Protein AF-A0A496QNQ7-F1 (afdb_monomer)

Secondary structure (DSSP, 8-state):
--TT-SSHHHHHHHHHHHHHHHHHHHHTT--SEEE-----SSTT--HHHHHHHHHHHHHHHHHHHHHHT--EEEPPPPS-TT---SSGGG--

Solvent-accessible surface area (backbone atoms only — not comparable to full-atom values): 5209 Å² total; per-residue (Å²): 127,27,47,34,33,82,52,58,70,54,14,54,52,28,48,52,51,49,53,53,49,46,46,53,29,38,78,70,71,47,70,69,44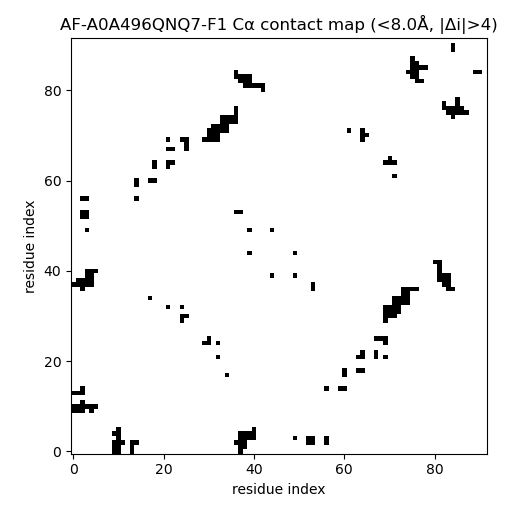,76,42,79,69,31,41,51,79,43,94,81,57,62,67,65,64,42,49,54,38,41,53,56,44,48,55,55,49,49,57,47,24,59,74,48,73,35,51,77,43,73,44,72,32,65,97,50,94,40,52,46,47,57,47,78,85,70,65,127

Mean predicted aligned error: 3.59 Å

Sequence (92 aa):
MNITSINSRIREESIRQIKESLLVAADLGADPVVVHSGCLSSSRGDSEIYWQMLEEAFQIIDNTAETAGVRVGVEAMEKRKKELFVFPEEIK

Foldseek 3Di:
DACQDPPVVVNVVLLVVLLVVLLVCLVVVHAAAEDEQGWDPDLPDDPVSSVVSSVVSVVSNCVSNVVSVHHYDYDQDDPDRGGPNVDPVSPD

Structure (mmCIF, N/CA/C/O backbone):
data_AF-A0A496QNQ7-F1
#
_entry.id   AF-A0A496QNQ7-F1
#
loop_
_atom_site.group_PDB
_atom_site.id
_atom_site.type_symbol
_atom_site.label_atom_id
_atom_site.label_alt_id
_atom_site.label_comp_id
_atom_site.label_asym_id
_atom_site.label_entity_id
_atom_site.label_seq_id
_atom_site.pdbx_PDB_ins_code
_atom_site.Cartn_x
_atom_site.Cartn_y
_atom_site.Cartn_z
_atom_site.occupancy
_atom_site.B_iso_or_equiv
_atom_site.auth_seq_id
_atom_site.auth_comp_id
_atom_site.auth_asym_id
_atom_site.auth_atom_id
_atom_site.pdbx_PDB_model_num
ATOM 1 N N . MET A 1 1 ? -4.942 6.102 -7.777 1.00 80.81 1 MET A N 1
ATOM 2 C CA . MET A 1 1 ? -4.101 6.090 -6.566 1.00 80.81 1 MET A CA 1
ATOM 3 C C . MET A 1 1 ? -2.843 5.300 -6.897 1.00 80.81 1 MET A C 1
ATOM 5 O O . MET A 1 1 ? -2.978 4.276 -7.549 1.00 80.81 1 MET A O 1
ATOM 9 N N . ASN A 1 2 ? -1.646 5.791 -6.578 1.00 91.88 2 ASN A N 1
ATOM 10 C CA . ASN A 1 2 ? -0.400 5.049 -6.786 1.00 91.88 2 ASN A CA 1
ATOM 11 C C . ASN A 1 2 ? 0.626 5.402 -5.694 1.00 91.88 2 ASN A C 1
ATOM 13 O O . ASN A 1 2 ? 1.266 6.456 -5.755 1.00 91.88 2 ASN A O 1
ATOM 17 N N . ILE A 1 3 ? 0.782 4.505 -4.716 1.00 93.81 3 ILE A N 1
ATOM 18 C CA . ILE A 1 3 ? 1.688 4.647 -3.561 1.00 93.81 3 ILE A CA 1
ATOM 19 C C . ILE A 1 3 ? 3.176 4.582 -3.924 1.00 93.81 3 ILE A C 1
ATOM 21 O O . ILE A 1 3 ? 4.031 4.912 -3.114 1.00 93.81 3 ILE A O 1
ATOM 25 N N . THR A 1 4 ? 3.493 4.229 -5.162 1.00 93.56 4 THR A N 1
ATOM 26 C CA . THR A 1 4 ? 4.858 4.111 -5.687 1.00 93.56 4 THR A CA 1
ATOM 27 C C . THR A 1 4 ? 5.064 4.980 -6.929 1.00 93.56 4 THR A C 1
ATOM 29 O O . THR A 1 4 ? 5.966 4.780 -7.745 1.00 93.56 4 THR A O 1
ATOM 32 N N . SER A 1 5 ? 4.220 6.003 -7.087 1.00 93.12 5 SER A N 1
ATOM 33 C CA . SER A 1 5 ? 4.400 7.024 -8.114 1.00 93.12 5 SER A CA 1
ATOM 34 C C . SER A 1 5 ? 5.749 7.733 -7.953 1.00 93.12 5 SER A C 1
ATOM 36 O O . SER A 1 5 ? 6.081 8.184 -6.859 1.00 93.12 5 SER A O 1
ATOM 38 N N . ILE A 1 6 ? 6.476 7.941 -9.058 1.00 92.25 6 ILE A N 1
ATOM 39 C CA . ILE A 1 6 ? 7.708 8.756 -9.078 1.00 92.25 6 ILE A CA 1
ATOM 40 C C . ILE A 1 6 ? 7.397 10.217 -8.707 1.00 92.25 6 ILE A C 1
ATOM 42 O O . ILE A 1 6 ? 8.205 10.894 -8.075 1.00 92.25 6 ILE A O 1
ATOM 46 N N . ASN A 1 7 ? 6.202 10.704 -9.054 1.00 93.75 7 ASN A N 1
ATOM 47 C CA . ASN A 1 7 ? 5.722 12.000 -8.589 1.00 93.75 7 ASN A CA 1
ATOM 48 C C . ASN A 1 7 ? 5.342 11.901 -7.104 1.00 93.75 7 ASN A C 1
ATOM 50 O O . ASN A 1 7 ? 4.356 11.234 -6.769 1.00 93.75 7 ASN A O 1
ATOM 54 N N . SER A 1 8 ? 6.104 12.587 -6.247 1.00 94.31 8 SER A N 1
ATOM 55 C CA . SER A 1 8 ? 5.933 12.541 -4.792 1.00 94.31 8 SER A CA 1
ATOM 56 C C . SER A 1 8 ? 4.560 13.027 -4.338 1.00 94.31 8 SER A C 1
ATOM 58 O O . SER A 1 8 ? 3.972 12.402 -3.469 1.00 94.31 8 SER A O 1
ATOM 60 N N . ARG A 1 9 ? 3.975 14.041 -4.992 1.00 96.62 9 ARG A N 1
ATOM 61 C CA . ARG A 1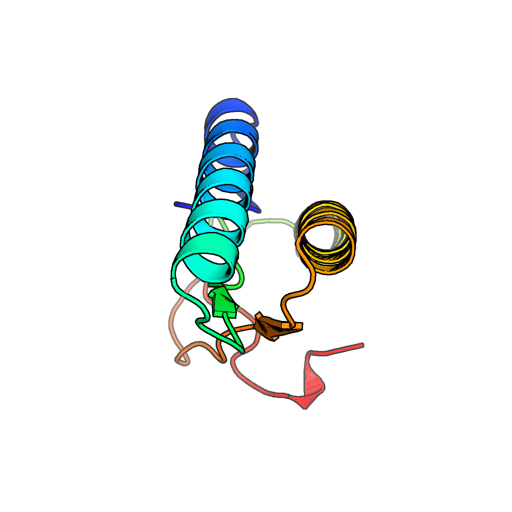 9 ? 2.642 14.553 -4.627 1.00 96.62 9 ARG A CA 1
ATOM 62 C C . ARG A 1 9 ? 1.549 13.507 -4.827 1.00 96.62 9 ARG A C 1
ATOM 64 O O . ARG A 1 9 ? 0.644 13.403 -4.011 1.00 96.62 9 ARG A O 1
ATOM 71 N N . ILE A 1 10 ? 1.637 12.718 -5.902 1.00 95.81 10 ILE A N 1
ATOM 72 C CA . ILE A 1 10 ? 0.694 11.613 -6.144 1.00 95.81 10 ILE A CA 1
ATOM 73 C C . ILE A 1 10 ? 0.878 10.528 -5.084 1.00 95.81 10 ILE A C 1
ATOM 75 O O . ILE A 1 10 ? -0.113 9.988 -4.596 1.00 95.81 10 ILE A O 1
ATOM 79 N N . ARG A 1 11 ? 2.127 10.216 -4.727 1.00 95.12 11 ARG A N 1
ATOM 80 C CA . ARG A 1 11 ? 2.453 9.214 -3.710 1.00 95.12 11 ARG A CA 1
ATOM 81 C C . ARG A 1 11 ? 1.945 9.624 -2.326 1.00 95.12 11 ARG A C 1
ATOM 83 O O . ARG A 1 11 ? 1.217 8.862 -1.703 1.00 95.12 11 ARG A O 1
ATOM 90 N N . GLU A 1 12 ? 2.267 10.836 -1.888 1.00 96.69 12 GLU A N 1
ATOM 91 C CA . GLU A 1 12 ? 1.832 11.417 -0.613 1.00 96.69 12 GLU A CA 1
ATOM 92 C C . GLU A 1 12 ? 0.305 11.439 -0.499 1.00 96.69 12 GLU A C 1
ATOM 94 O O . GLU A 1 12 ? -0.248 10.967 0.493 1.00 96.69 12 GLU A O 1
ATOM 99 N N . GLU A 1 13 ? -0.386 11.908 -1.541 1.00 97.94 13 GLU A N 1
ATOM 100 C CA . GLU A 1 13 ? -1.849 11.945 -1.561 1.00 97.94 13 GLU A CA 1
ATOM 101 C C . GLU A 1 13 ? -2.462 10.539 -1.573 1.00 97.94 13 GLU A C 1
ATOM 103 O O . GLU A 1 13 ? -3.456 10.288 -0.896 1.00 97.94 13 GLU A O 1
ATOM 108 N N . SER A 1 14 ? -1.843 9.594 -2.286 1.00 97.25 14 SER A N 1
ATOM 109 C CA . SER A 1 14 ? -2.284 8.195 -2.294 1.00 97.25 14 SER A CA 1
ATOM 110 C C . SER A 1 14 ? -2.189 7.569 -0.905 1.00 97.25 14 SER A C 1
ATOM 112 O O . SER A 1 14 ? -3.139 6.944 -0.446 1.00 97.25 14 SER A O 1
ATOM 114 N N . ILE A 1 15 ? -1.073 7.789 -0.206 1.00 97.31 15 ILE A N 1
ATOM 115 C CA . ILE A 1 15 ? -0.884 7.311 1.167 1.00 97.31 15 ILE A CA 1
ATOM 116 C C . ILE A 1 15 ? -1.886 7.990 2.110 1.00 97.31 15 ILE A C 1
ATOM 118 O O . ILE A 1 15 ? -2.498 7.307 2.927 1.00 97.31 15 ILE A O 1
ATOM 122 N N . ARG A 1 16 ? -2.107 9.307 1.987 1.00 98.00 16 ARG A N 1
ATOM 123 C CA . ARG A 1 16 ? -3.093 10.041 2.801 1.00 98.00 16 ARG A CA 1
ATOM 124 C C . ARG A 1 16 ? -4.495 9.437 2.670 1.00 98.00 16 ARG A C 1
ATOM 126 O O . ARG A 1 16 ? -5.135 9.184 3.686 1.00 98.00 16 ARG A O 1
ATOM 133 N N . GLN A 1 17 ? -4.939 9.154 1.445 1.00 97.62 17 GLN A N 1
ATOM 134 C CA . GLN A 1 17 ? -6.254 8.558 1.183 1.00 97.62 17 GLN A CA 1
ATOM 135 C C . GLN A 1 17 ? -6.376 7.128 1.731 1.00 97.62 17 GLN A C 1
ATOM 137 O O . GLN A 1 17 ? -7.432 6.765 2.249 1.00 97.62 17 GLN A O 1
ATOM 142 N N . ILE A 1 18 ? -5.308 6.322 1.672 1.00 97.31 18 ILE A N 1
ATOM 143 C CA . ILE A 1 18 ? -5.303 4.985 2.290 1.00 97.31 18 ILE A CA 1
ATOM 144 C C . ILE A 1 18 ? -5.443 5.099 3.805 1.00 97.31 18 ILE A C 1
ATOM 146 O O . ILE A 1 18 ? -6.281 4.413 4.378 1.00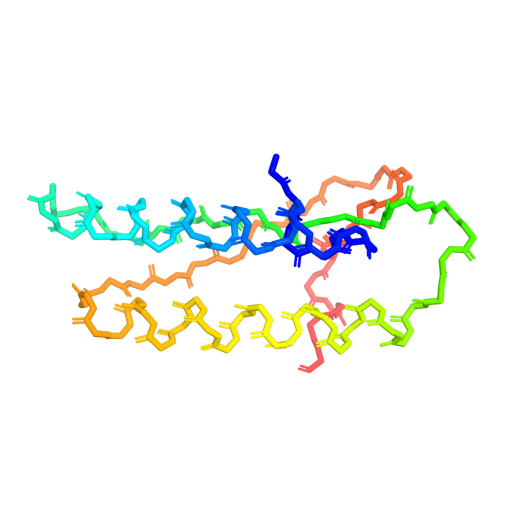 97.31 18 ILE A O 1
ATOM 150 N N . LYS A 1 19 ? -4.690 5.997 4.453 1.00 97.94 19 LYS A N 1
ATOM 151 C CA . LYS A 1 19 ? -4.799 6.218 5.904 1.00 97.94 19 LYS A CA 1
ATOM 152 C C . LYS A 1 19 ? -6.223 6.577 6.319 1.00 97.94 19 LYS A C 1
ATOM 154 O O . LYS A 1 19 ? -6.749 5.986 7.252 1.00 97.94 19 LYS A O 1
ATOM 159 N N . GLU A 1 20 ? -6.860 7.500 5.600 1.00 97.94 20 GLU A N 1
ATOM 160 C CA . GLU A 1 20 ? -8.262 7.858 5.848 1.00 97.94 20 GLU A CA 1
ATOM 161 C C . GLU A 1 20 ? -9.201 6.668 5.640 1.00 97.94 20 GLU A C 1
ATOM 163 O O . GLU A 1 20 ? -10.101 6.449 6.445 1.00 97.94 20 GLU A O 1
ATOM 168 N N . SER A 1 21 ? -8.956 5.857 4.610 1.00 97.31 21 SER A N 1
ATOM 169 C CA . SER A 1 21 ? -9.753 4.657 4.338 1.00 97.31 21 SER A CA 1
ATOM 170 C C . SER A 1 21 ? -9.627 3.608 5.448 1.00 97.31 21 SER A C 1
ATOM 172 O O . SER A 1 21 ? -10.623 2.975 5.782 1.00 97.31 21 SER A O 1
ATOM 174 N N . LEU A 1 22 ? -8.443 3.443 6.049 1.00 98.12 22 LEU A N 1
ATOM 175 C CA . LEU A 1 22 ? -8.235 2.539 7.188 1.00 98.12 22 LEU A CA 1
ATOM 176 C C . LEU A 1 22 ? -9.010 2.993 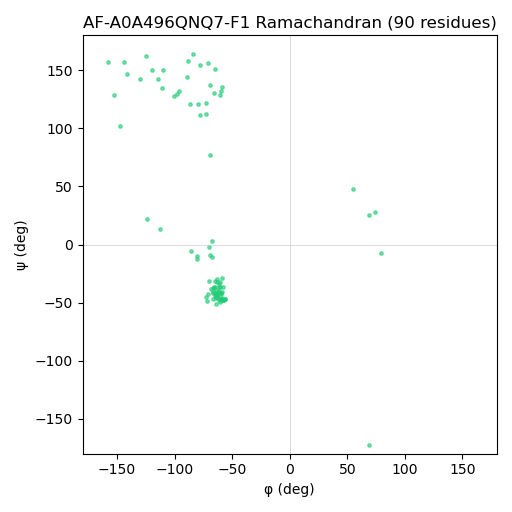8.428 1.00 98.12 22 LEU A C 1
ATOM 178 O O . LEU A 1 22 ? -9.627 2.168 9.093 1.00 98.12 22 LEU A O 1
ATOM 182 N N . LEU A 1 23 ? -9.018 4.299 8.711 1.00 97.94 23 LEU A N 1
ATOM 183 C CA . LEU A 1 23 ? -9.788 4.857 9.826 1.00 97.94 23 LEU A CA 1
ATOM 184 C C . LEU A 1 23 ? -11.293 4.669 9.609 1.00 97.94 23 LEU A C 1
ATOM 186 O O . LEU A 1 23 ? -11.993 4.204 10.501 1.00 97.94 23 LEU A O 1
ATOM 190 N N . VAL A 1 24 ? -11.780 4.944 8.396 1.00 98.25 24 VAL A N 1
ATOM 191 C CA . VAL A 1 24 ? -13.185 4.702 8.036 1.00 98.25 24 VAL A CA 1
ATOM 192 C C . VAL A 1 24 ? -13.533 3.214 8.136 1.00 98.25 24 VAL A C 1
ATOM 194 O O . VAL A 1 24 ? -14.608 2.869 8.618 1.00 98.25 24 VAL A O 1
ATOM 197 N N . ALA A 1 25 ? -12.644 2.318 7.703 1.00 98.06 25 ALA A N 1
ATOM 198 C CA . ALA A 1 25 ? -12.858 0.880 7.830 1.00 98.06 25 ALA A CA 1
ATOM 199 C C . ALA A 1 25 ? -12.967 0.448 9.300 1.00 98.06 25 ALA A C 1
ATOM 201 O O . ALA A 1 25 ? -13.877 -0.309 9.634 1.00 98.06 25 ALA A O 1
ATOM 202 N N . ALA A 1 26 ? -12.107 0.980 10.174 1.00 98.00 26 ALA A N 1
ATOM 203 C CA . ALA A 1 26 ? -12.170 0.736 11.613 1.00 98.00 26 ALA A CA 1
ATOM 204 C C . ALA A 1 26 ? -13.506 1.207 12.214 1.00 98.00 26 ALA A C 1
ATOM 206 O O . ALA A 1 26 ? -14.171 0.432 12.902 1.00 98.00 26 ALA A O 1
ATOM 207 N N . ASP A 1 27 ? -13.951 2.424 11.879 1.00 98.25 27 ASP A N 1
ATOM 208 C CA . ASP A 1 27 ? -15.236 2.979 12.335 1.00 98.25 27 ASP A CA 1
ATOM 209 C C . ASP A 1 27 ? -16.439 2.131 11.885 1.00 98.25 27 ASP A C 1
ATOM 211 O O . ASP A 1 27 ? -17.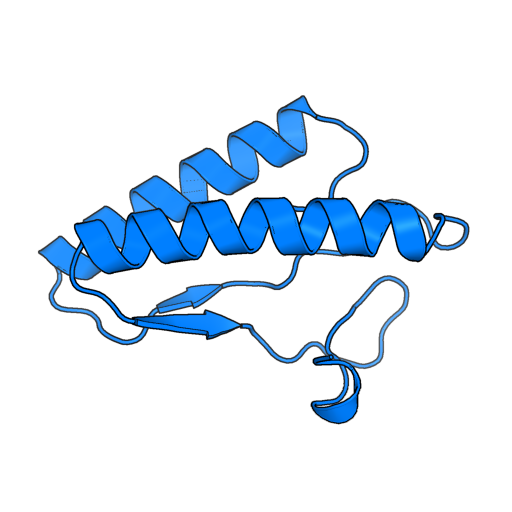450 2.037 12.583 1.00 98.25 27 ASP A O 1
ATOM 215 N N . LEU A 1 28 ? -16.332 1.491 10.718 1.00 98.19 28 LEU A N 1
ATOM 216 C CA . LEU A 1 28 ? -17.356 0.602 10.167 1.00 98.19 28 LEU A CA 1
ATOM 217 C C . LEU A 1 28 ? -17.245 -0.850 10.665 1.00 98.19 28 LEU A C 1
ATOM 219 O O . LEU A 1 28 ? -18.109 -1.665 10.336 1.00 98.19 28 LEU A O 1
ATOM 223 N N . GLY A 1 29 ? -16.206 -1.197 11.431 1.00 97.44 29 GLY A N 1
ATOM 224 C CA . GLY A 1 29 ? -15.929 -2.570 11.860 1.00 97.44 29 GLY A CA 1
ATOM 225 C C . GLY A 1 29 ? -15.499 -3.506 10.722 1.00 97.44 29 GLY A C 1
ATOM 226 O O . GLY A 1 29 ? -15.719 -4.715 10.806 1.00 97.44 29 GLY A O 1
ATOM 227 N N . ALA A 1 30 ? -14.930 -2.965 9.642 1.00 97.31 30 ALA A N 1
ATOM 228 C CA . ALA A 1 30 ? -14.444 -3.732 8.501 1.00 97.31 30 ALA A CA 1
ATOM 229 C C . ALA A 1 30 ? -12.994 -4.205 8.718 1.00 97.31 30 ALA A C 1
ATOM 231 O O . ALA A 1 30 ? -12.083 -3.394 8.866 1.00 97.31 30 ALA A O 1
ATOM 232 N N . ASP A 1 31 ? -12.782 -5.525 8.690 1.00 95.50 31 ASP A N 1
ATOM 233 C CA . ASP A 1 31 ? -11.471 -6.170 8.835 1.00 95.50 31 ASP A CA 1
ATOM 234 C C . ASP A 1 31 ? -11.456 -7.532 8.097 1.00 95.50 31 ASP A C 1
ATOM 236 O O . ASP A 1 31 ? -12.343 -8.358 8.345 1.00 95.50 31 ASP A O 1
ATOM 240 N N . PRO A 1 32 ? -10.478 -7.823 7.212 1.00 94.88 32 PRO A N 1
ATOM 241 C CA . PRO A 1 32 ? -9.322 -6.999 6.837 1.00 94.88 32 PRO A CA 1
ATOM 242 C C . PRO A 1 32 ? -9.627 -5.965 5.741 1.00 94.88 32 PRO A C 1
ATOM 244 O O . PRO A 1 32 ? -10.598 -6.089 4.993 1.00 94.88 32 PRO A O 1
ATOM 247 N N . VAL A 1 33 ? -8.737 -4.981 5.595 1.00 97.12 33 VAL A N 1
ATOM 248 C CA . VAL A 1 33 ? -8.733 -4.016 4.485 1.00 97.12 33 VAL A CA 1
ATOM 249 C C . VAL A 1 33 ? -7.690 -4.429 3.450 1.00 97.12 33 VAL A C 1
ATOM 251 O O . VAL A 1 33 ? -6.527 -4.635 3.782 1.00 97.12 33 VAL A O 1
ATOM 254 N N . VAL A 1 34 ? -8.082 -4.532 2.180 1.00 95.38 34 VAL A N 1
ATOM 255 C CA . VAL A 1 34 ? -7.148 -4.837 1.083 1.00 95.38 34 VAL A CA 1
ATOM 256 C C . VAL A 1 34 ? -6.732 -3.545 0.387 1.00 95.38 34 VAL A C 1
ATOM 258 O O . VAL A 1 34 ? -7.586 -2.744 0.006 1.00 95.38 34 VAL A O 1
ATOM 261 N N . VAL A 1 35 ? -5.426 -3.347 0.211 1.00 94.12 35 VAL A N 1
ATOM 262 C CA . VAL A 1 35 ? -4.854 -2.187 -0.483 1.00 94.12 35 VAL A CA 1
ATOM 263 C C . VAL A 1 35 ? -4.143 -2.611 -1.766 1.00 94.12 35 VAL A C 1
ATOM 265 O O . VAL A 1 35 ? -3.468 -3.639 -1.816 1.00 94.12 35 VAL A O 1
ATOM 268 N N . HIS A 1 36 ? -4.259 -1.786 -2.805 1.00 92.06 36 HIS A N 1
ATOM 269 C CA . HIS A 1 36 ? -3.531 -1.987 -4.054 1.00 92.06 36 HIS A CA 1
ATOM 270 C C . HIS A 1 36 ? -2.036 -1.731 -3.842 1.00 92.06 36 HIS A C 1
ATOM 272 O O . HIS A 1 36 ? -1.640 -0.719 -3.259 1.00 92.06 36 HIS A O 1
ATOM 278 N N . SER A 1 37 ? -1.198 -2.593 -4.410 1.00 87.31 37 SER A N 1
ATOM 279 C CA . SER A 1 37 ? 0.265 -2.544 -4.314 1.00 87.31 37 SER A CA 1
ATOM 280 C C . SER A 1 37 ? 0.977 -1.362 -4.998 1.00 87.31 37 SER A C 1
ATOM 282 O O . SER A 1 37 ? 2.206 -1.298 -5.011 1.00 87.31 37 SER A O 1
ATOM 284 N N . GLY A 1 38 ? 0.241 -0.417 -5.590 1.00 87.81 38 GLY A N 1
ATOM 285 C CA . GLY A 1 38 ? 0.802 0.560 -6.524 1.00 87.81 38 GLY A CA 1
ATOM 286 C C . GLY A 1 38 ? 1.251 -0.069 -7.848 1.00 87.81 38 GLY A C 1
ATOM 287 O O . GLY A 1 38 ? 0.961 -1.224 -8.143 1.00 87.81 38 GLY A O 1
ATOM 288 N N . CYS A 1 39 ? 1.919 0.720 -8.689 1.00 89.06 39 CYS A N 1
ATOM 289 C CA . CYS A 1 39 ? 2.412 0.252 -9.985 1.00 89.06 39 CYS A CA 1
ATOM 290 C C . CYS A 1 39 ? 3.568 1.114 -10.502 1.00 89.06 39 CYS A C 1
ATOM 292 O O . CYS A 1 39 ? 3.706 2.295 -10.156 1.00 89.06 39 CYS A O 1
ATOM 294 N N . LEU A 1 40 ? 4.400 0.556 -11.385 1.00 88.50 40 LEU A N 1
ATOM 295 C CA . LEU A 1 40 ? 5.486 1.317 -12.003 1.00 88.50 40 LEU A CA 1
ATOM 296 C C . LEU A 1 40 ? 4.924 2.506 -12.798 1.00 88.50 40 LEU A C 1
ATOM 298 O O . LEU A 1 40 ? 4.103 2.353 -13.702 1.00 88.50 40 LEU A O 1
ATOM 302 N N . SER A 1 41 ? 5.447 3.711 -12.560 1.00 87.12 41 SER A N 1
ATOM 303 C CA . SER A 1 41 ? 5.052 4.895 -13.346 1.00 87.12 41 SER A CA 1
ATOM 304 C C . SER A 1 41 ? 5.437 4.760 -14.835 1.00 87.12 41 SER A C 1
ATOM 306 O O . SER A 1 41 ? 4.738 5.245 -15.730 1.00 87.12 41 SER A O 1
ATOM 308 N N . SER A 1 42 ? 6.516 4.026 -15.126 1.00 84.12 42 SER A N 1
ATOM 309 C CA . SER A 1 42 ? 7.031 3.748 -16.470 1.00 84.12 42 SER A CA 1
ATOM 310 C C . SER A 1 42 ? 7.533 2.309 -16.569 1.00 84.12 42 SER A C 1
ATOM 312 O O . SER A 1 42 ? 8.110 1.790 -15.623 1.00 84.12 42 SER A O 1
ATOM 314 N N . SER A 1 43 ? 7.401 1.683 -17.742 1.00 77.12 43 SER A N 1
ATOM 315 C CA . SER A 1 43 ? 7.932 0.332 -17.997 1.00 77.12 43 SER A CA 1
ATOM 316 C C . SER A 1 43 ? 9.465 0.267 -18.069 1.00 77.12 43 SER A C 1
ATOM 318 O O . SER A 1 43 ? 10.011 -0.801 -18.309 1.00 77.12 43 SER A O 1
ATOM 320 N N . ARG A 1 44 ? 10.148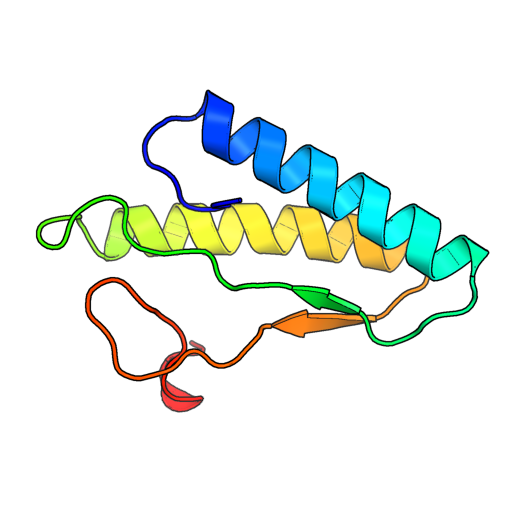 1.411 -17.946 1.00 78.25 44 ARG A N 1
ATOM 321 C CA . ARG A 1 44 ? 11.614 1.531 -17.864 1.00 78.25 44 ARG A CA 1
ATOM 322 C C . ARG A 1 44 ? 12.080 2.013 -16.483 1.00 78.25 44 ARG A C 1
ATOM 324 O O . ARG A 1 44 ? 13.195 2.504 -16.369 1.00 78.25 44 ARG A O 1
ATOM 331 N N . GLY A 1 45 ? 11.194 1.993 -15.484 1.00 76.25 45 GLY A N 1
ATOM 332 C CA . GLY A 1 45 ? 11.540 2.383 -14.120 1.00 76.25 45 GLY A CA 1
ATOM 333 C C . GLY A 1 45 ? 12.564 1.430 -13.510 1.00 76.25 45 GLY A C 1
ATOM 334 O O . GLY A 1 45 ? 12.605 0.256 -13.870 1.00 76.25 45 GLY A O 1
ATOM 335 N N . ASP A 1 46 ? 13.377 1.955 -12.600 1.00 83.19 46 ASP A N 1
ATOM 336 C CA . ASP A 1 46 ? 14.290 1.152 -11.796 1.00 83.19 46 ASP A CA 1
ATOM 337 C C . ASP A 1 46 ? 13.488 0.367 -10.749 1.00 83.19 46 ASP A C 1
ATOM 339 O O . ASP A 1 46 ? 12.743 0.953 -9.957 1.00 83.19 46 ASP A O 1
ATOM 343 N N . SER A 1 47 ? 13.610 -0.960 -10.782 1.00 79.94 47 SER A N 1
ATOM 344 C CA . SER A 1 47 ? 12.906 -1.858 -9.869 1.00 79.94 47 SER A CA 1
ATOM 345 C C . SER A 1 47 ? 13.343 -1.684 -8.418 1.00 79.94 47 SER A C 1
ATOM 347 O O . SER A 1 47 ? 12.522 -1.865 -7.526 1.00 79.94 47 SER A O 1
ATOM 349 N N . GLU A 1 48 ? 14.600 -1.315 -8.172 1.00 85.00 48 GLU A N 1
ATOM 350 C CA . GLU A 1 48 ? 15.131 -1.168 -6.814 1.00 85.00 48 GLU A CA 1
ATOM 351 C C . GLU A 1 48 ? 14.569 0.087 -6.143 1.00 85.00 48 GLU A C 1
ATOM 353 O O . GLU A 1 48 ? 14.069 0.038 -5.022 1.00 85.00 48 GLU A O 1
ATOM 358 N N . ILE A 1 49 ? 14.552 1.206 -6.875 1.00 87.12 49 ILE A N 1
ATOM 359 C CA . ILE A 1 49 ? 13.943 2.459 -6.404 1.00 87.12 49 ILE A CA 1
ATOM 360 C C . ILE A 1 49 ? 12.458 2.249 -6.108 1.00 87.12 49 ILE A C 1
ATOM 362 O O . ILE A 1 49 ? 11.934 2.756 -5.118 1.00 87.12 49 ILE A O 1
ATOM 366 N N . TYR A 1 50 ? 11.768 1.504 -6.971 1.00 87.25 50 TYR A N 1
ATOM 367 C CA . TYR A 1 50 ? 10.372 1.172 -6.741 1.00 87.25 50 TYR A CA 1
ATOM 368 C C . TYR A 1 50 ? 10.187 0.370 -5.452 1.00 87.25 50 TYR A C 1
ATOM 370 O O . TYR A 1 50 ? 9.296 0.683 -4.667 1.00 87.25 50 TYR A O 1
ATOM 378 N N . TRP A 1 51 ? 11.007 -0.663 -5.254 1.00 86.75 51 TRP A N 1
ATOM 379 C CA . TRP A 1 51 ? 10.913 -1.538 -4.092 1.00 86.75 51 TRP A CA 1
ATOM 380 C C . TRP A 1 51 ? 11.100 -0.757 -2.790 1.00 86.75 51 TRP A C 1
ATOM 382 O O . TRP A 1 51 ? 10.287 -0.886 -1.884 1.00 86.75 51 TRP A O 1
ATOM 392 N N . GLN A 1 52 ? 12.066 0.161 -2.753 1.00 90.44 52 GLN A N 1
ATOM 393 C CA . GLN A 1 52 ? 12.249 1.072 -1.619 1.00 90.44 52 GLN A CA 1
ATOM 394 C C . GLN A 1 52 ? 11.007 1.940 -1.368 1.00 90.44 52 GLN A C 1
ATOM 396 O O . GLN A 1 52 ? 10.522 2.017 -0.243 1.00 90.44 52 GLN A O 1
ATOM 401 N N . MET A 1 53 ? 10.427 2.544 -2.416 1.00 92.31 53 MET A N 1
ATOM 402 C CA . MET A 1 53 ? 9.188 3.329 -2.274 1.00 92.31 53 MET A CA 1
ATOM 403 C C . MET A 1 53 ? 8.012 2.486 -1.766 1.00 92.31 53 MET A C 1
ATOM 405 O O . MET A 1 53 ? 7.142 2.998 -1.063 1.00 92.31 53 MET A O 1
ATOM 409 N N . LEU A 1 54 ? 7.960 1.217 -2.161 1.00 91.31 54 LEU A N 1
ATOM 410 C CA . LEU A 1 54 ? 6.917 0.280 -1.778 1.00 91.31 54 LEU A CA 1
ATOM 411 C C . LEU A 1 54 ? 7.040 -0.132 -0.310 1.00 91.31 54 LEU A C 1
ATOM 413 O O . LEU A 1 54 ? 6.051 -0.059 0.414 1.00 91.31 54 LEU A O 1
ATOM 417 N N . GLU A 1 55 ? 8.242 -0.511 0.129 1.00 91.69 55 GLU A N 1
ATOM 418 C CA . GLU A 1 55 ? 8.544 -0.831 1.528 1.00 91.69 55 GLU A CA 1
ATOM 419 C C . GLU A 1 55 ? 8.226 0.359 2.442 1.00 91.69 55 GLU A C 1
ATOM 421 O O . GLU A 1 55 ? 7.513 0.206 3.434 1.00 91.69 55 GLU A O 1
ATOM 426 N N . GLU A 1 56 ? 8.669 1.565 2.072 1.00 94.94 56 GLU A N 1
ATOM 427 C CA . GLU A 1 56 ? 8.359 2.793 2.812 1.00 94.94 56 GLU A CA 1
ATOM 428 C C . GLU A 1 56 ? 6.846 3.036 2.908 1.00 94.94 56 GLU A C 1
ATOM 430 O O . GLU A 1 56 ? 6.323 3.351 3.981 1.00 94.94 56 GLU A O 1
ATOM 435 N N . ALA A 1 57 ? 6.122 2.883 1.794 1.00 94.94 57 ALA A N 1
ATOM 436 C CA . ALA A 1 57 ? 4.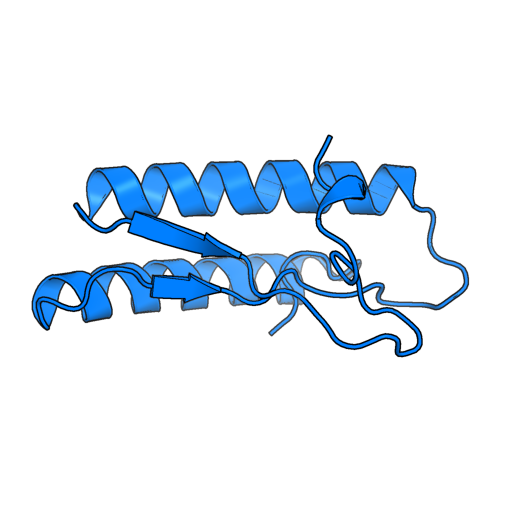679 3.072 1.772 1.00 94.94 57 ALA A CA 1
ATOM 437 C C . ALA A 1 57 ? 3.958 2.036 2.643 1.00 94.94 57 ALA A C 1
ATOM 439 O O . ALA A 1 57 ? 3.077 2.412 3.420 1.00 94.94 57 ALA A O 1
ATOM 440 N N . PHE A 1 58 ? 4.333 0.758 2.557 1.00 94.44 58 PHE A N 1
ATOM 441 C CA . PHE A 1 58 ? 3.713 -0.287 3.363 1.00 94.44 58 PHE A CA 1
ATOM 442 C C . PHE A 1 58 ? 4.031 -0.158 4.841 1.00 94.44 58 PHE A C 1
ATOM 444 O O . PHE A 1 58 ? 3.111 -0.307 5.633 1.00 94.44 58 PHE A O 1
ATOM 451 N N . GLN A 1 59 ? 5.247 0.231 5.230 1.00 96.19 59 GLN A N 1
ATOM 452 C CA . GLN A 1 59 ? 5.550 0.500 6.636 1.00 96.19 59 GLN A CA 1
ATOM 453 C C . GLN A 1 59 ? 4.639 1.596 7.208 1.00 96.19 59 GLN A C 1
ATOM 455 O O . GLN A 1 59 ? 4.155 1.504 8.335 1.00 96.19 59 GLN A O 1
ATOM 460 N N . ILE A 1 60 ? 4.373 2.648 6.429 1.00 97.31 60 ILE A N 1
ATOM 461 C CA . ILE A 1 60 ? 3.473 3.730 6.840 1.00 97.31 60 ILE A CA 1
ATOM 462 C C . ILE A 1 60 ? 2.021 3.236 6.958 1.00 97.31 60 ILE A C 1
ATOM 464 O O . ILE A 1 60 ? 1.306 3.643 7.881 1.00 97.31 60 ILE A O 1
ATOM 468 N N . ILE A 1 61 ? 1.572 2.413 6.010 1.00 96.81 61 ILE A N 1
ATOM 469 C CA . ILE A 1 61 ? 0.217 1.846 5.981 1.00 96.81 61 ILE A CA 1
ATOM 470 C C . ILE A 1 61 ? 0.024 0.884 7.156 1.00 96.81 61 ILE A C 1
ATOM 472 O O . ILE A 1 61 ? -0.965 1.021 7.870 1.00 96.81 61 ILE A O 1
ATOM 476 N N . ASP A 1 62 ? 0.983 -0.007 7.399 1.00 97.00 62 ASP A N 1
ATOM 477 C CA . ASP A 1 62 ? 0.979 -0.994 8.480 1.00 97.00 62 ASP A CA 1
ATOM 478 C C . ASP A 1 62 ? 0.914 -0.320 9.856 1.00 97.00 62 ASP A C 1
ATOM 480 O O . ASP A 1 62 ? -0.016 -0.566 10.617 1.00 97.00 62 ASP A O 1
ATOM 484 N N . ASN A 1 63 ? 1.774 0.674 10.113 1.00 98.06 63 ASN A N 1
ATOM 485 C CA . ASN A 1 63 ? 1.723 1.463 11.353 1.00 98.06 63 ASN A CA 1
ATOM 486 C C . ASN A 1 63 ? 0.361 2.158 11.555 1.00 98.06 63 ASN A C 1
ATOM 488 O O . ASN A 1 63 ? -0.125 2.307 12.680 1.00 98.06 63 ASN A O 1
ATOM 492 N N . THR A 1 64 ? -0.258 2.630 10.465 1.00 97.75 64 THR A N 1
ATOM 493 C CA . THR A 1 64 ? -1.579 3.273 10.535 1.00 97.75 64 THR A CA 1
ATOM 494 C C . THR A 1 64 ? -2.666 2.244 10.840 1.00 97.75 64 THR A C 1
ATOM 496 O O . THR A 1 64 ? -3.544 2.514 11.655 1.00 97.75 64 THR A O 1
ATOM 499 N N . ALA A 1 65 ? -2.600 1.075 10.206 1.00 97.75 65 ALA A N 1
ATOM 500 C CA . ALA A 1 65 ? -3.530 -0.026 10.402 1.00 97.75 65 ALA A CA 1
ATOM 501 C C . ALA A 1 65 ? -3.461 -0.582 11.831 1.00 97.75 65 ALA A C 1
ATOM 503 O O . ALA A 1 65 ? -4.502 -0.741 12.467 1.00 97.75 65 ALA A O 1
ATOM 504 N N . GLU A 1 66 ? -2.251 -0.762 12.368 1.00 97.81 66 GLU A N 1
ATOM 505 C CA . GLU A 1 66 ? -2.017 -1.163 13.758 1.00 97.81 66 GLU A CA 1
ATOM 506 C C . GLU A 1 66 ? -2.642 -0.157 14.732 1.00 97.81 66 GLU A C 1
ATOM 508 O O . GLU A 1 66 ? -3.403 -0.537 15.621 1.00 97.81 66 GLU A O 1
ATOM 513 N N . THR A 1 67 ? -2.402 1.141 14.514 1.00 97.62 67 THR A N 1
ATOM 514 C CA . THR A 1 67 ? -2.997 2.212 15.332 1.00 97.62 67 THR A CA 1
ATOM 515 C C . THR A 1 67 ? -4.528 2.220 15.246 1.00 97.62 67 THR A C 1
ATOM 517 O O . THR A 1 67 ? -5.200 2.495 16.238 1.00 97.62 67 THR A O 1
ATOM 520 N N . ALA A 1 68 ? -5.088 1.924 14.070 1.00 97.06 68 ALA A N 1
ATOM 521 C CA . ALA A 1 68 ? -6.529 1.874 13.831 1.00 97.06 68 ALA A CA 1
ATOM 522 C C . ALA A 1 68 ? -7.188 0.560 14.298 1.00 97.06 68 ALA A C 1
ATOM 524 O O . ALA A 1 68 ? -8.412 0.489 14.371 1.00 97.06 68 ALA A O 1
ATOM 525 N N . GLY A 1 69 ? -6.405 -0.475 14.618 1.00 97.62 69 GLY A N 1
ATOM 526 C CA . GLY A 1 69 ? -6.912 -1.784 15.027 1.00 97.62 69 GLY A CA 1
ATOM 527 C C . GLY A 1 69 ? -7.488 -2.632 13.885 1.00 97.62 69 GLY A C 1
ATOM 528 O O . GLY A 1 69 ? -8.362 -3.459 14.137 1.00 97.62 69 GLY A O 1
ATOM 529 N N . VAL A 1 70 ? -7.018 -2.445 12.647 1.00 97.94 70 VAL A N 1
ATOM 530 C CA . VAL A 1 70 ? -7.436 -3.228 11.465 1.00 97.94 70 VAL A CA 1
ATOM 531 C C . VAL A 1 70 ? -6.249 -3.953 10.838 1.00 97.94 70 VAL A C 1
ATOM 533 O O . VAL A 1 70 ? -5.121 -3.470 10.896 1.00 97.94 70 VAL A O 1
ATOM 536 N N . ARG A 1 71 ? -6.477 -5.109 10.206 1.00 97.81 71 ARG A N 1
ATOM 537 C CA . ARG A 1 71 ? -5.441 -5.810 9.433 1.00 97.81 71 ARG A CA 1
ATOM 538 C C . ARG A 1 71 ? -5.452 -5.340 7.988 1.00 97.81 71 ARG A C 1
ATOM 540 O O . ARG A 1 71 ? -6.516 -5.120 7.406 1.00 97.81 71 ARG A O 1
ATOM 547 N N . VAL A 1 72 ? -4.269 -5.262 7.387 1.00 96.94 72 VAL A N 1
ATOM 548 C CA . VAL A 1 72 ? -4.110 -4.929 5.970 1.00 96.94 72 VAL A CA 1
ATOM 549 C C . VAL A 1 72 ? -3.623 -6.137 5.183 1.00 96.94 72 VAL A C 1
ATOM 551 O O . VAL A 1 72 ? -2.713 -6.847 5.599 1.00 96.94 72 VAL A O 1
ATOM 554 N N . GLY A 1 73 ? -4.249 -6.365 4.031 1.00 93.81 73 GLY A N 1
ATOM 555 C CA . GLY A 1 73 ? -3.764 -7.266 2.992 1.00 93.81 73 GLY A CA 1
ATOM 556 C C . GLY A 1 73 ? -3.312 -6.483 1.762 1.00 93.81 73 GLY A C 1
ATOM 557 O O . GLY A 1 73 ? -3.857 -5.421 1.461 1.00 93.81 73 GLY A O 1
ATOM 558 N N . VAL A 1 74 ? -2.342 -7.023 1.028 1.00 91.19 74 VAL A N 1
ATOM 559 C CA . VAL A 1 74 ? -1.914 -6.479 -0.267 1.00 91.19 74 VAL A CA 1
ATOM 560 C C . VAL A 1 74 ? -2.631 -7.233 -1.382 1.00 91.19 74 VAL A C 1
ATOM 562 O O . VAL A 1 74 ? -2.684 -8.463 -1.372 1.00 91.19 74 VAL A O 1
ATOM 565 N N . GLU A 1 75 ? -3.204 -6.501 -2.333 1.00 90.56 75 GLU A N 1
ATOM 566 C CA . GLU A 1 75 ? -3.827 -7.084 -3.520 1.00 90.56 75 GLU A CA 1
ATOM 567 C C . GLU A 1 75 ? -2.781 -7.771 -4.411 1.00 90.56 75 GLU A C 1
ATOM 569 O O . GLU A 1 75 ? -1.755 -7.178 -4.752 1.00 90.56 75 GLU A O 1
ATOM 574 N N . ALA A 1 76 ? -3.064 -9.014 -4.812 1.00 88.50 76 ALA A N 1
ATOM 575 C CA . ALA A 1 76 ? -2.305 -9.695 -5.852 1.00 88.50 76 ALA A CA 1
ATOM 576 C C . ALA A 1 76 ? -2.778 -9.202 -7.225 1.00 88.50 76 ALA A C 1
ATOM 578 O O . ALA A 1 76 ? -3.957 -9.328 -7.565 1.00 88.50 76 ALA A O 1
ATOM 579 N N . MET A 1 77 ? -1.865 -8.644 -8.014 1.00 89.69 77 MET A N 1
ATOM 580 C CA . MET A 1 77 ? -2.212 -7.981 -9.269 1.00 89.69 77 MET A CA 1
ATOM 581 C C . MET A 1 77 ? -2.234 -8.948 -10.455 1.00 89.69 77 MET A C 1
ATOM 583 O O . MET A 1 77 ? -1.597 -9.998 -10.474 1.00 89.69 77 MET A O 1
ATOM 587 N N . GLU A 1 78 ? -2.949 -8.587 -11.518 1.00 85.00 78 GLU A N 1
ATOM 588 C CA . GLU A 1 78 ? -2.903 -9.361 -12.757 1.00 85.00 78 GLU A CA 1
ATOM 589 C C . GLU A 1 78 ? -1.560 -9.205 -13.485 1.00 85.00 78 GLU A C 1
ATOM 591 O O . GLU A 1 78 ? -0.897 -8.170 -13.412 1.00 85.00 78 GLU A O 1
ATOM 596 N N . LYS A 1 79 ? -1.203 -10.192 -14.316 1.00 84.56 79 LYS A N 1
ATOM 597 C CA . LYS A 1 79 ? -0.025 -10.126 -15.192 1.00 84.56 79 LYS A CA 1
ATOM 598 C C . LYS A 1 79 ? -0.214 -9.106 -16.324 1.00 84.56 79 LYS A C 1
ATOM 600 O O . LYS A 1 79 ? -0.456 -9.465 -17.478 1.00 84.56 79 LYS A O 1
ATOM 605 N N . ARG A 1 80 ? -0.081 -7.818 -16.008 1.00 83.75 80 ARG A N 1
ATOM 606 C CA . ARG A 1 80 ? -0.152 -6.690 -16.948 1.00 83.75 80 ARG A CA 1
ATOM 607 C C . ARG A 1 80 ? 1.111 -5.837 -16.857 1.00 83.75 80 ARG A C 1
ATOM 609 O O . ARG A 1 80 ? 1.889 -5.912 -15.912 1.00 83.75 80 ARG A O 1
ATOM 616 N N . LYS A 1 81 ? 1.354 -5.019 -17.885 1.00 80.19 81 LYS A N 1
ATOM 617 C CA . LYS A 1 81 ? 2.505 -4.104 -17.877 1.00 80.19 81 LYS A CA 1
ATOM 618 C C . LYS A 1 81 ? 2.386 -3.157 -16.680 1.00 80.19 81 LYS A C 1
ATOM 620 O O . LYS A 1 81 ? 1.359 -2.499 -16.569 1.00 80.19 81 LYS A O 1
ATOM 625 N N . LYS A 1 82 ? 3.483 -3.007 -15.924 1.00 83.12 82 LYS A N 1
ATOM 626 C CA . LYS A 1 82 ? 3.650 -2.113 -14.757 1.00 83.12 82 LYS A CA 1
ATOM 627 C C . LYS A 1 82 ? 3.057 -2.618 -13.434 1.00 83.12 82 LYS A C 1
ATOM 629 O O . LYS A 1 82 ? 3.323 -1.972 -12.424 1.00 83.12 82 LYS A O 1
ATOM 634 N N . GLU A 1 83 ? 2.317 -3.724 -13.446 1.00 83.94 83 GLU A N 1
ATOM 635 C CA . GLU A 1 83 ? 1.784 -4.352 -12.232 1.00 83.94 83 GLU A CA 1
ATOM 636 C C . GLU A 1 83 ? 2.851 -5.147 -11.485 1.00 83.94 83 GLU A C 1
ATOM 638 O O . GLU A 1 83 ? 3.835 -5.594 -1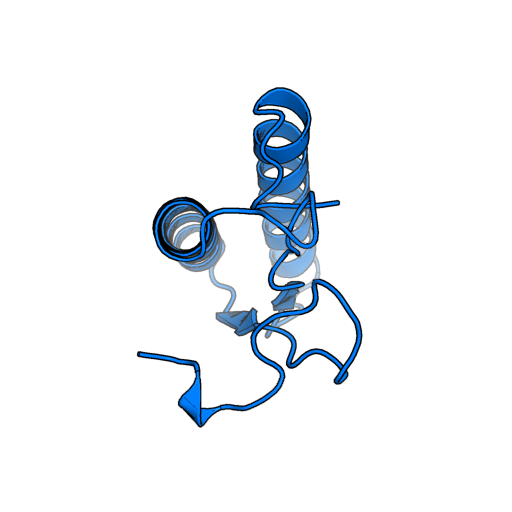2.084 1.00 83.94 83 GLU A O 1
ATOM 643 N N . LEU A 1 84 ? 2.647 -5.293 -10.177 1.00 75.88 84 LEU A N 1
ATOM 644 C CA . LEU A 1 84 ? 3.579 -5.901 -9.229 1.00 75.88 84 LEU A CA 1
ATOM 645 C C . LEU A 1 84 ? 2.818 -6.691 -8.165 1.00 75.88 84 LEU A C 1
ATOM 647 O O . LEU A 1 84 ? 1.646 -6.410 -7.922 1.00 75.88 84 LEU A O 1
ATOM 651 N N . PHE A 1 85 ? 3.495 -7.653 -7.532 1.00 79.00 85 PHE A N 1
ATOM 652 C CA . PHE A 1 85 ? 2.856 -8.728 -6.759 1.00 79.00 85 PHE A CA 1
ATOM 653 C C . PHE A 1 85 ? 1.829 -9.482 -7.598 1.00 79.00 85 PHE A C 1
ATOM 655 O O . PHE A 1 85 ? 0.693 -9.715 -7.194 1.00 79.00 85 PHE A O 1
ATOM 662 N N . VAL A 1 86 ? 2.248 -9.843 -8.806 1.00 80.69 86 VAL A N 1
ATOM 663 C CA . VAL A 1 86 ? 1.518 -10.775 -9.657 1.00 80.69 86 VAL A CA 1
ATOM 664 C C . VAL A 1 86 ? 1.596 -12.182 -9.071 1.00 80.69 86 VAL A C 1
ATOM 666 O O . VAL A 1 86 ? 0.656 -12.966 -9.210 1.00 80.69 86 VAL A O 1
ATOM 669 N N . PHE A 1 87 ? 2.706 -12.495 -8.399 1.00 80.25 87 PHE A N 1
ATOM 670 C CA . PHE A 1 87 ? 2.953 -13.790 -7.787 1.00 80.25 87 PHE A CA 1
ATOM 671 C C . PHE A 1 87 ? 3.400 -13.657 -6.320 1.00 80.25 87 PHE A C 1
ATOM 673 O O . PHE A 1 87 ? 4.160 -12.741 -5.998 1.00 80.25 87 PHE A O 1
ATOM 680 N N . PRO A 1 88 ? 2.974 -14.562 -5.415 1.00 75.81 88 PRO A N 1
ATOM 681 C CA . PRO A 1 88 ? 3.374 -14.522 -4.006 1.00 75.81 88 PRO A CA 1
ATOM 682 C C . PRO A 1 88 ? 4.888 -14.603 -3.782 1.00 75.81 88 PRO A C 1
ATOM 684 O O . PRO A 1 88 ? 5.388 -14.054 -2.809 1.00 75.81 88 PRO A O 1
ATOM 687 N N . GLU A 1 89 ? 5.628 -15.251 -4.683 1.00 82.88 89 GLU A N 1
ATOM 688 C CA . GLU A 1 89 ? 7.087 -15.388 -4.611 1.00 82.88 89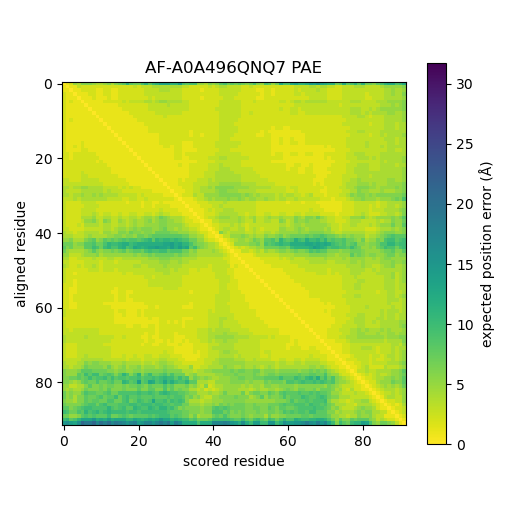 GLU A CA 1
ATOM 689 C C . GLU A 1 89 ? 7.829 -14.054 -4.809 1.00 82.88 89 GLU A C 1
ATOM 691 O O . GLU A 1 89 ? 9.038 -13.981 -4.594 1.00 82.88 89 GLU A O 1
ATOM 696 N N . GLU A 1 90 ? 7.125 -12.997 -5.230 1.00 76.31 90 GLU A N 1
ATOM 697 C CA . GLU A 1 90 ? 7.661 -11.635 -5.330 1.00 76.31 90 GLU A CA 1
ATOM 698 C C . GLU A 1 90 ? 7.680 -10.910 -3.973 1.00 76.31 90 GLU A C 1
ATOM 700 O O . GLU A 1 90 ? 8.288 -9.846 -3.856 1.00 76.31 90 GLU A O 1
ATOM 705 N N . ILE A 1 91 ? 7.041 -11.484 -2.948 1.00 70.31 91 ILE A N 1
ATOM 706 C CA . ILE A 1 91 ? 7.154 -11.038 -1.560 1.00 70.31 91 ILE A CA 1
ATOM 707 C C . ILE A 1 91 ? 8.489 -11.567 -1.021 1.00 70.31 91 ILE A C 1
ATOM 709 O O . ILE A 1 91 ? 8.670 -12.779 -0.893 1.00 70.31 91 ILE A O 1
ATOM 713 N N . LYS A 1 92 ? 9.435 -10.658 -0.764 1.00 61.91 92 LYS A N 1
ATOM 714 C CA . LYS A 1 92 ? 10.752 -10.976 -0.193 1.00 61.91 92 LYS A CA 1
ATOM 715 C C . LYS A 1 92 ? 10.728 -11.007 1.328 1.00 61.91 92 LYS A C 1
ATOM 717 O O . LYS A 1 92 ? 10.012 -10.167 1.914 1.00 61.91 92 LYS A O 1
#

Radius of gyration: 13.19 Å; Cα contacts (8 Å, |Δi|>4): 126; chains: 1; bounding box: 32×30×33 Å

pLDDT: mean 90.9, std 7.73, range [61.91, 98.25]

Nearest PDB structures (foldseek):
  3ju2-assembly1_A  TM=8.376E-01  e=1.229E-02  Sinorhizobium meliloti
  4k3z-assembly2_B-2  TM=8.634E-01  e=6.684E-01  Brucella melitensis bv. 1 str. 16M
  3ahx-assembly3_C  TM=6.510E-01  e=1.414E+00  Clostridium cellulovorans
  1yd9-assembly2_B  TM=5.179E-01  e=9.133E-01  Rattus norvegicus
  5ail-assembly1_A  TM=5.331E-01  e=1.328E+00  Homo sapiens